Protein AF-A0A7M3ZQF1-F1 (afdb_monomer_lite)

Structure (mmCIF, N/CA/C/O backbone):
data_AF-A0A7M3ZQF1-F1
#
_entry.id   AF-A0A7M3ZQF1-F1
#
loop_
_atom_site.group_PDB
_atom_site.id
_atom_site.type_symbol
_atom_site.label_atom_id
_atom_site.label_alt_id
_atom_site.label_comp_id
_atom_site.label_asym_id
_atom_site.label_entity_id
_atom_site.label_seq_id
_atom_site.pdbx_PDB_ins_code
_atom_site.Cartn_x
_atom_site.Cartn_y
_atom_site.Cartn_z
_atom_site.occupancy
_atom_site.B_iso_or_equiv
_atom_site.auth_seq_id
_atom_site.auth_comp_id
_atom_site.auth_asym_id
_atom_site.auth_atom_id
_atom_site.pdbx_PDB_model_num
ATOM 1 N N . MET A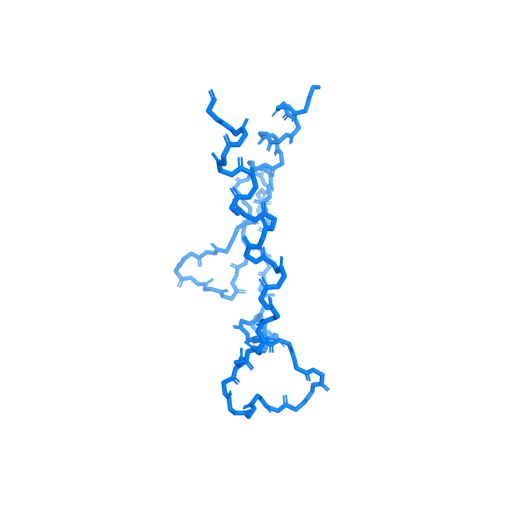 1 1 ? -21.949 14.777 -10.061 1.00 67.38 1 MET A N 1
ATOM 2 C CA . MET A 1 1 ? -22.333 13.915 -8.921 1.00 67.38 1 MET A CA 1
ATOM 3 C C . MET A 1 1 ? -21.222 12.900 -8.672 1.00 67.38 1 MET A C 1
ATOM 5 O O . MET A 1 1 ? -20.557 12.527 -9.632 1.00 67.38 1 MET A O 1
ATOM 9 N N . PRO A 1 2 ? -20.966 12.463 -7.431 1.00 81.50 2 PRO A N 1
ATOM 10 C CA . PRO A 1 2 ? -19.854 11.551 -7.131 1.00 81.50 2 PRO A CA 1
ATOM 11 C C . PRO A 1 2 ? -19.953 10.210 -7.886 1.00 81.50 2 PRO A C 1
ATOM 13 O O . PRO A 1 2 ? -18.947 9.721 -8.396 1.00 81.50 2 PRO A O 1
ATOM 16 N N . LEU A 1 3 ? -21.170 9.676 -8.069 1.00 86.00 3 LEU A N 1
ATOM 17 C CA . LEU A 1 3 ? -21.417 8.420 -8.795 1.00 86.00 3 LEU A CA 1
ATOM 18 C C . LEU A 1 3 ? -21.063 8.506 -10.287 1.00 86.00 3 LEU A C 1
ATOM 20 O O . LEU A 1 3 ? -20.426 7.607 -10.832 1.00 86.00 3 LEU A O 1
ATOM 24 N N . THR A 1 4 ? -21.436 9.605 -10.950 1.00 84.50 4 THR A N 1
ATOM 25 C CA . THR A 1 4 ? -21.155 9.787 -12.381 1.00 84.50 4 THR A CA 1
ATOM 26 C C . THR A 1 4 ? -19.651 9.844 -12.637 1.00 84.50 4 THR A C 1
ATOM 28 O O . THR A 1 4 ? -19.167 9.242 -13.587 1.00 84.50 4 THR A O 1
ATOM 31 N N . ASN A 1 5 ? -18.888 10.491 -11.751 1.00 84.75 5 ASN A N 1
ATOM 32 C CA . ASN A 1 5 ? -17.431 10.565 -11.868 1.00 84.75 5 ASN A CA 1
ATOM 33 C C . ASN A 1 5 ? -16.745 9.209 -11.595 1.00 84.75 5 ASN A C 1
ATOM 35 O O . ASN A 1 5 ? -15.770 8.853 -12.257 1.00 84.75 5 ASN A O 1
ATOM 39 N N . PHE A 1 6 ? -17.266 8.418 -10.652 1.00 86.88 6 PHE A N 1
ATOM 40 C CA . PHE A 1 6 ? -16.768 7.066 -10.378 1.00 86.88 6 PHE A CA 1
ATOM 41 C C . PHE A 1 6 ? -16.949 6.133 -11.583 1.00 86.88 6 PHE A C 1
ATOM 43 O O . PHE A 1 6 ? -16.003 5.465 -11.998 1.00 86.88 6 PHE A O 1
ATOM 50 N N . LEU A 1 7 ? -18.137 6.143 -12.193 1.00 86.38 7 LEU A N 1
ATOM 51 C CA . LEU A 1 7 ? -18.422 5.342 -13.384 1.00 86.38 7 LEU A CA 1
ATOM 52 C C . LEU A 1 7 ? -17.546 5.766 -14.568 1.00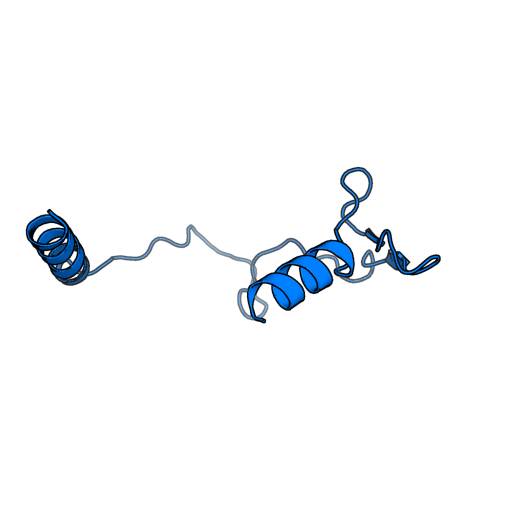 86.38 7 LEU A C 1
ATOM 54 O O . LEU A 1 7 ? -16.897 4.919 -15.176 1.00 86.38 7 LEU A O 1
ATOM 58 N N . ILE A 1 8 ? -17.442 7.071 -14.844 1.00 84.19 8 ILE A N 1
ATOM 59 C CA . ILE A 1 8 ? -16.595 7.591 -15.931 1.00 84.19 8 ILE A CA 1
ATOM 60 C C . ILE A 1 8 ? -15.135 7.181 -15.726 1.00 84.19 8 ILE A C 1
ATOM 62 O O . ILE A 1 8 ? -14.488 6.690 -16.649 1.00 84.19 8 ILE A O 1
ATOM 66 N N . THR A 1 9 ? -14.607 7.325 -14.509 1.00 83.62 9 THR A N 1
ATOM 67 C CA . THR A 1 9 ? -13.217 6.943 -14.241 1.00 83.62 9 THR A CA 1
ATOM 68 C C . THR A 1 9 ? -12.993 5.439 -14.337 1.00 83.62 9 THR A C 1
ATOM 70 O O . THR A 1 9 ? -11.947 5.034 -14.829 1.00 83.62 9 THR A O 1
ATOM 73 N N . TRP A 1 10 ? -13.937 4.594 -13.924 1.00 79.94 10 TRP A N 1
ATOM 74 C CA . TRP A 1 10 ? -13.792 3.145 -14.065 1.00 79.94 10 TRP A CA 1
ATOM 75 C C . TRP A 1 10 ? -13.706 2.700 -15.532 1.00 79.94 10 TRP A C 1
ATOM 77 O O . TRP A 1 10 ? -12.849 1.876 -15.848 1.00 79.94 10 TRP A O 1
ATOM 87 N N . VAL A 1 11 ? -14.523 3.277 -16.421 1.00 83.50 11 VAL A N 1
ATOM 88 C CA . VAL A 1 11 ? -14.526 2.916 -17.851 1.00 83.50 11 VAL A CA 1
ATOM 89 C C . VAL A 1 11 ? -13.306 3.492 -18.588 1.00 83.50 11 VAL A C 1
ATOM 91 O O . VAL A 1 11 ? -12.731 2.829 -19.447 1.00 83.50 11 VAL A O 1
ATOM 94 N N . VAL A 1 12 ? -12.876 4.714 -18.252 1.00 85.00 12 VAL A N 1
ATOM 95 C CA . VAL A 1 12 ? -11.749 5.384 -18.933 1.00 85.00 12 VAL A CA 1
ATOM 96 C C . VAL A 1 12 ? -10.384 4.879 -18.445 1.00 85.00 12 VAL A C 1
ATOM 98 O O . VAL A 1 12 ? -9.398 4.955 -19.179 1.00 85.00 12 VAL A O 1
ATOM 101 N N . ARG A 1 13 ? -10.288 4.357 -17.214 1.00 88.44 13 ARG A N 1
ATOM 102 C CA . ARG A 1 13 ? -9.006 3.927 -16.641 1.00 88.44 13 ARG A CA 1
ATOM 103 C C . ARG A 1 13 ? -8.398 2.763 -17.428 1.00 88.44 13 ARG A C 1
ATOM 105 O O . ARG A 1 13 ? -9.069 1.753 -17.643 1.00 88.44 13 ARG A O 1
ATOM 112 N N . PRO A 1 14 ? -7.104 2.845 -17.773 1.00 90.19 14 PRO A N 1
ATOM 113 C CA . PRO A 1 14 ? -6.411 1.726 -18.380 1.00 90.19 14 PRO A CA 1
ATOM 114 C C . PRO A 1 14 ? -6.296 0.570 -17.372 1.00 90.19 14 PRO A C 1
ATOM 116 O O . PRO A 1 14 ? -6.123 0.778 -16.167 1.00 90.19 14 PRO A O 1
ATOM 119 N N . LYS A 1 15 ? -6.433 -0.658 -17.869 1.00 89.06 15 LYS A N 1
ATOM 120 C CA . LYS A 1 15 ? -6.373 -1.904 -17.099 1.00 89.06 15 LYS A CA 1
ATOM 121 C C . LYS A 1 15 ? -5.261 -2.793 -17.648 1.00 89.06 15 LYS A C 1
ATOM 123 O O . LYS A 1 15 ? -4.912 -2.712 -18.824 1.00 89.06 15 LYS A O 1
ATOM 128 N N . VAL A 1 16 ? -4.694 -3.623 -16.779 1.00 89.75 16 VAL A N 1
ATOM 129 C CA . VAL A 1 16 ? -3.676 -4.604 -17.169 1.00 89.75 16 VAL A CA 1
ATOM 130 C C . VAL A 1 16 ? -4.339 -5.708 -17.991 1.00 89.75 16 VAL A C 1
ATOM 132 O O . VAL A 1 16 ? -5.419 -6.177 -17.630 1.00 89.75 16 VAL A O 1
ATOM 135 N N . ASP A 1 17 ? -3.708 -6.091 -19.099 1.00 89.50 17 ASP A N 1
ATOM 136 C CA . ASP A 1 17 ? -4.165 -7.189 -19.953 1.00 89.50 17 ASP A CA 1
ATOM 137 C C . ASP A 1 17 ? -3.907 -8.539 -19.245 1.00 89.50 17 ASP A C 1
ATOM 139 O O . ASP A 1 17 ? -2.752 -8.841 -18.929 1.00 89.50 17 ASP A O 1
ATOM 143 N N . PRO A 1 18 ? -4.935 -9.375 -18.984 1.00 88.31 18 PRO A N 1
ATOM 144 C CA . PRO A 1 18 ? -4.749 -10.668 -18.322 1.00 88.31 18 PRO A CA 1
ATOM 145 C C . PRO A 1 18 ? -3.821 -11.622 -19.082 1.00 88.31 18 PRO A C 1
ATOM 147 O O . PRO A 1 18 ? -3.128 -12.422 -18.461 1.00 88.31 18 PRO A O 1
ATOM 150 N N . ALA A 1 19 ? -3.791 -11.540 -20.417 1.00 89.38 19 ALA A N 1
ATOM 151 C CA . ALA A 1 19 ? -2.926 -12.387 -21.237 1.00 89.38 19 ALA A CA 1
ATOM 152 C C . ALA A 1 19 ? -1.464 -11.912 -21.227 1.00 89.38 19 ALA A C 1
ATOM 154 O O . ALA A 1 19 ? -0.546 -12.697 -21.461 1.00 89.38 19 ALA A O 1
ATOM 155 N N . ARG A 1 20 ? -1.239 -10.614 -20.985 1.00 88.94 20 ARG A N 1
ATOM 156 C CA . ARG A 1 20 ? 0.073 -9.959 -21.054 1.00 88.94 20 ARG A CA 1
ATOM 157 C C . ARG A 1 20 ? 0.212 -8.965 -19.895 1.00 88.94 20 ARG A C 1
ATOM 159 O O . ARG A 1 20 ? -0.027 -7.773 -20.081 1.00 88.94 20 ARG A O 1
ATOM 166 N N . PRO A 1 21 ? 0.668 -9.411 -18.710 1.00 86.88 21 PRO A N 1
ATOM 167 C CA . PRO A 1 21 ? 0.666 -8.586 -17.496 1.00 86.88 21 PRO A CA 1
ATOM 168 C C . PRO A 1 21 ? 1.622 -7.380 -17.542 1.00 86.88 21 PRO A C 1
ATOM 170 O O . PRO A 1 21 ? 1.543 -6.491 -16.697 1.00 86.88 21 PRO A O 1
ATOM 173 N N . HIS A 1 22 ? 2.523 -7.329 -18.525 1.00 87.31 22 HIS A N 1
ATOM 174 C CA . HIS A 1 22 ? 3.420 -6.198 -18.764 1.00 87.31 22 HIS A CA 1
ATOM 175 C C . HIS A 1 22 ? 2.768 -5.063 -19.571 1.00 87.31 22 HIS A C 1
ATOM 177 O O . HIS A 1 22 ? 3.346 -3.983 -19.643 1.00 87.31 22 HIS A O 1
ATOM 183 N N . ILE A 1 23 ? 1.581 -5.263 -20.156 1.00 91.44 23 ILE A N 1
ATOM 184 C CA . ILE A 1 23 ? 0.894 -4.248 -20.962 1.00 91.44 23 ILE A CA 1
ATOM 185 C C . ILE A 1 23 ? -0.325 -3.719 -20.213 1.00 91.44 23 ILE A C 1
ATOM 187 O O . ILE A 1 23 ? -1.155 -4.475 -19.704 1.00 91.44 23 ILE A O 1
ATOM 191 N N . THR A 1 24 ? -0.461 -2.395 -20.203 1.00 91.62 24 THR A N 1
ATOM 192 C CA . THR A 1 24 ? -1.695 -1.730 -19.777 1.00 91.62 24 THR A CA 1
ATOM 193 C C . THR A 1 24 ? -2.403 -1.160 -21.001 1.00 91.62 24 THR A C 1
ATOM 195 O O . THR A 1 24 ? -1.793 -0.422 -21.777 1.00 91.62 24 THR A O 1
ATOM 198 N N . ARG A 1 25 ? -3.691 -1.477 -21.161 1.00 91.06 25 ARG A N 1
ATOM 199 C CA . ARG A 1 25 ? -4.525 -1.028 -22.282 1.00 91.06 25 ARG A CA 1
ATOM 200 C C . ARG A 1 25 ? -5.774 -0.322 -21.779 1.00 91.06 25 ARG A C 1
ATOM 202 O O . ARG A 1 25 ? -6.312 -0.666 -20.727 1.00 91.06 25 ARG A O 1
ATOM 209 N N . SER A 1 26 ? -6.258 0.658 -22.530 1.00 89.94 26 SER A N 1
ATOM 210 C CA . SER A 1 26 ? -7.593 1.218 -22.309 1.00 89.94 26 SER A CA 1
ATOM 211 C C . SER A 1 26 ? -8.550 0.758 -23.405 1.00 89.94 26 SER A C 1
ATOM 213 O O . SER A 1 26 ? -8.151 0.646 -24.560 1.00 89.94 26 SER A O 1
ATOM 215 N N . TYR A 1 27 ? -9.805 0.495 -23.046 1.00 82.50 27 TYR A N 1
ATOM 216 C CA . TYR A 1 27 ? -10.824 0.099 -24.022 1.00 82.50 27 TYR A CA 1
ATOM 217 C C . TYR A 1 27 ? -11.416 1.293 -24.780 1.00 82.50 27 TYR A C 1
ATOM 219 O O . TYR A 1 27 ? -11.899 1.120 -25.891 1.00 82.50 27 TYR A O 1
ATOM 227 N N . LEU A 1 28 ? -11.388 2.490 -24.180 1.00 86.06 28 LEU A N 1
ATOM 228 C CA . LEU A 1 28 ? -11.998 3.696 -24.747 1.00 86.06 28 LEU A CA 1
ATOM 229 C C . LEU A 1 28 ? -11.018 4.613 -25.484 1.00 86.06 28 LEU A C 1
ATOM 231 O O . LEU A 1 28 ? -11.443 5.326 -26.388 1.00 86.06 28 LEU A O 1
ATOM 235 N N . LEU A 1 29 ? -9.735 4.641 -25.100 1.00 86.19 29 LEU A N 1
ATOM 236 C CA . LEU A 1 29 ? -8.712 5.359 -25.861 1.00 86.19 29 LEU A CA 1
ATOM 237 C C . LEU A 1 29 ? -8.042 4.358 -26.794 1.00 86.19 29 LEU A C 1
ATOM 239 O O . LEU A 1 29 ? -7.141 3.610 -26.404 1.00 86.19 29 LEU A O 1
ATOM 243 N N . GLU A 1 30 ? -8.538 4.327 -28.022 1.00 84.81 30 GLU A N 1
ATOM 244 C CA . GLU A 1 30 ? -7.986 3.514 -29.095 1.00 84.81 30 GLU A CA 1
ATOM 245 C C . GLU A 1 30 ? -6.488 3.815 -29.285 1.00 84.81 30 GLU A C 1
ATOM 247 O O . GLU A 1 30 ? -6.056 4.968 -29.253 1.00 84.81 30 GLU A O 1
ATOM 252 N N . GLY A 1 31 ? -5.669 2.765 -29.397 1.00 84.12 31 GLY A N 1
ATOM 253 C CA . GLY A 1 31 ? -4.209 2.878 -29.502 1.00 84.12 31 GLY A CA 1
ATOM 254 C C . GLY A 1 31 ? -3.468 3.196 -28.194 1.00 84.12 31 GLY A C 1
ATOM 255 O O . GLY A 1 31 ? -2.236 3.210 -28.189 1.00 84.12 31 GLY A O 1
ATOM 256 N N . TYR A 1 32 ? -4.163 3.412 -27.068 1.00 88.25 32 TYR A N 1
ATOM 257 C CA . TYR A 1 32 ? -3.508 3.535 -25.763 1.00 88.25 32 TYR A CA 1
ATOM 258 C C . TYR A 1 32 ? -3.109 2.154 -25.235 1.00 88.25 32 TYR A C 1
ATOM 260 O O . TYR A 1 32 ? -3.835 1.509 -24.472 1.00 88.25 32 TYR A O 1
ATOM 268 N N . GLU A 1 33 ? -1.921 1.722 -25.638 1.00 91.44 33 GLU A N 1
ATOM 269 C CA . GLU A 1 33 ? -1.209 0.589 -25.063 1.00 91.44 33 GLU A CA 1
ATOM 270 C C . GLU A 1 33 ? 0.138 1.077 -24.534 1.00 91.44 33 GLU A C 1
ATOM 272 O O . GLU A 1 33 ? 0.867 1.818 -25.197 1.00 91.44 33 GLU A O 1
ATOM 277 N N . ARG A 1 34 ? 0.461 0.703 -23.298 1.00 89.94 34 ARG A N 1
ATOM 278 C CA . ARG A 1 34 ? 1.757 1.003 -22.692 1.00 89.94 34 ARG A CA 1
ATOM 279 C C . ARG A 1 34 ? 2.415 -0.290 -22.270 1.00 89.94 34 ARG A C 1
ATOM 281 O O . ARG A 1 34 ? 1.898 -0.990 -21.402 1.00 89.94 34 ARG A O 1
ATOM 288 N N . ASP A 1 35 ? 3.558 -0.563 -22.886 1.00 91.44 35 ASP A N 1
ATOM 289 C CA . ASP A 1 35 ? 4.445 -1.632 -22.465 1.00 91.44 35 ASP A CA 1
ATOM 290 C C . ASP A 1 35 ? 5.262 -1.185 -21.246 1.00 91.44 35 ASP A C 1
ATOM 292 O O . ASP A 1 35 ? 5.704 -0.037 -21.115 1.00 91.44 35 ASP A O 1
ATOM 296 N N . HIS A 1 36 ? 5.418 -2.109 -20.316 1.00 89.19 36 HIS A N 1
ATOM 297 C 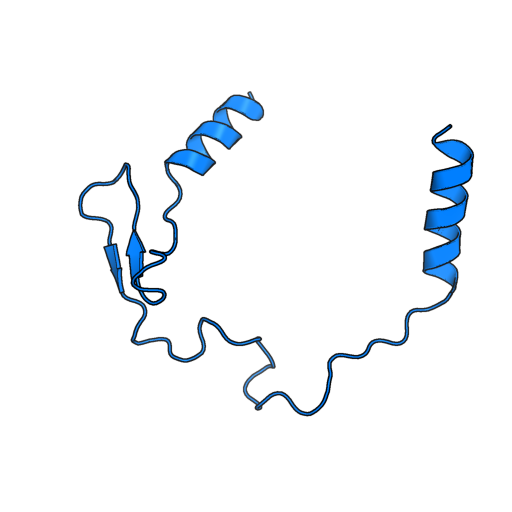CA . HIS A 1 36 ? 6.118 -1.942 -19.066 1.00 89.19 36 HIS A CA 1
ATOM 298 C C . HIS A 1 36 ? 7.190 -3.004 -18.832 1.00 89.19 36 HIS A C 1
ATOM 300 O O . HIS A 1 36 ? 7.698 -3.109 -17.717 1.00 89.19 36 HIS A O 1
ATOM 306 N N . SER A 1 37 ? 7.562 -3.743 -19.876 1.00 89.44 37 SER A N 1
ATOM 307 C CA . SER A 1 37 ? 8.662 -4.712 -19.896 1.00 89.44 37 SER A CA 1
ATOM 308 C C . SER A 1 37 ? 9.984 -4.143 -19.360 1.00 89.44 37 SER A C 1
ATOM 310 O O . SER A 1 37 ? 10.722 -4.843 -18.672 1.00 89.44 37 SER A O 1
ATOM 312 N N . LEU A 1 38 ? 10.241 -2.847 -19.575 1.00 91.06 38 LEU A N 1
ATOM 313 C CA . LEU A 1 38 ? 11.416 -2.131 -19.057 1.00 91.06 38 LEU A CA 1
ATOM 314 C C . LEU A 1 38 ? 11.434 -1.964 -17.525 1.00 91.06 38 LEU A C 1
ATOM 316 O O . LEU A 1 38 ? 12.449 -1.552 -16.967 1.00 91.06 38 LEU A O 1
ATOM 320 N N . TYR A 1 39 ? 10.333 -2.270 -16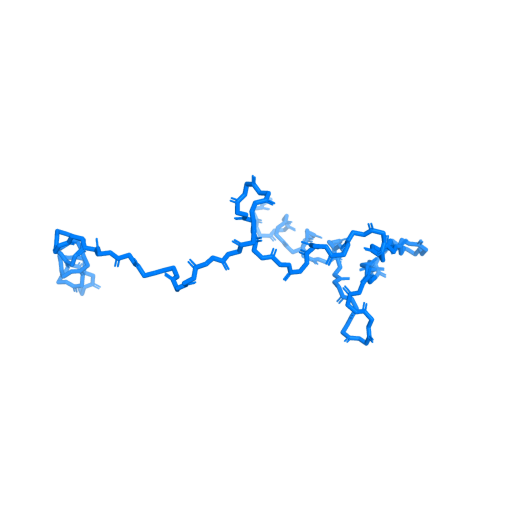.834 1.00 89.19 39 TYR A N 1
ATOM 321 C CA . TYR A 1 39 ? 10.191 -2.131 -15.384 1.00 89.19 39 TYR A CA 1
ATOM 322 C C . TYR A 1 39 ? 10.031 -3.510 -14.727 1.00 89.19 39 TYR A C 1
ATOM 324 O O . TYR A 1 39 ? 8.928 -3.870 -14.305 1.00 89.19 39 TYR A O 1
ATOM 332 N N . PRO A 1 40 ? 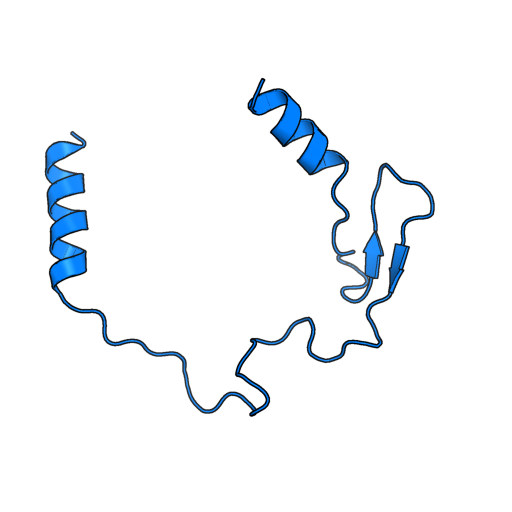11.120 -4.288 -14.588 1.00 85.44 40 PRO A N 1
ATOM 333 C CA . PRO A 1 40 ? 11.054 -5.677 -14.126 1.00 85.44 40 PRO A CA 1
ATOM 334 C C . PRO A 1 40 ? 10.500 -5.816 -12.699 1.00 85.44 40 PRO A C 1
ATOM 336 O O . PRO A 1 40 ? 9.851 -6.805 -12.380 1.00 85.44 40 PRO A O 1
ATOM 339 N N . ARG A 1 41 ? 10.698 -4.802 -11.844 1.00 85.75 41 ARG A N 1
ATOM 340 C CA . ARG A 1 41 ? 10.215 -4.761 -10.450 1.00 85.75 41 ARG A CA 1
ATOM 341 C C . ARG A 1 41 ? 8.841 -4.100 -10.279 1.00 85.75 41 ARG A C 1
ATOM 343 O O . ARG A 1 41 ? 8.461 -3.722 -9.179 1.00 85.75 41 ARG A O 1
ATOM 350 N N . ARG A 1 42 ? 8.066 -3.935 -11.355 1.00 86.00 42 ARG A N 1
ATOM 351 C CA . ARG A 1 42 ? 6.721 -3.337 -11.273 1.00 86.00 42 ARG A CA 1
ATOM 352 C C . ARG A 1 42 ? 5.753 -4.161 -10.422 1.00 86.00 42 ARG A C 1
ATOM 354 O O . ARG A 1 42 ? 4.902 -3.588 -9.753 1.00 86.00 42 ARG A O 1
ATOM 361 N N . LEU A 1 43 ? 5.840 -5.485 -10.529 1.00 87.12 43 LEU A N 1
ATOM 362 C CA . LEU A 1 43 ? 4.918 -6.422 -9.878 1.00 87.12 43 LEU A CA 1
ATOM 363 C C . LEU A 1 43 ? 5.447 -6.925 -8.525 1.00 87.12 43 LEU A C 1
ATOM 365 O O . LEU A 1 43 ? 4.857 -7.825 -7.939 1.00 87.12 43 LEU A O 1
ATOM 369 N N . THR A 1 44 ? 6.556 -6.365 -8.039 1.00 88.38 44 THR A N 1
ATOM 370 C CA . THR A 1 44 ? 7.172 -6.732 -6.758 1.00 88.38 44 THR A CA 1
ATOM 371 C C . THR A 1 44 ? 6.878 -5.680 -5.694 1.00 88.38 44 THR A C 1
ATOM 373 O O . THR A 1 44 ? 6.632 -4.517 -6.019 1.00 88.38 44 THR A O 1
ATOM 376 N N . THR A 1 45 ? 6.933 -6.069 -4.421 1.00 88.94 45 THR A N 1
ATOM 377 C CA . THR A 1 45 ? 6.793 -5.135 -3.298 1.00 88.94 45 THR A CA 1
ATOM 378 C C . THR A 1 45 ? 7.926 -4.106 -3.288 1.00 88.94 45 THR A C 1
ATOM 380 O O . THR A 1 45 ? 9.047 -4.370 -3.731 1.00 88.94 45 THR A O 1
ATOM 383 N N . PHE A 1 46 ? 7.614 -2.895 -2.827 1.00 89.19 46 PHE A N 1
ATOM 384 C CA . PHE A 1 46 ? 8.594 -1.825 -2.677 1.00 89.19 46 PHE A CA 1
ATOM 385 C C . PHE A 1 46 ? 9.256 -1.913 -1.298 1.00 89.19 46 PHE A C 1
ATOM 387 O O . PHE A 1 46 ? 8.555 -1.862 -0.296 1.00 89.19 46 PHE A O 1
ATOM 394 N N . GLU A 1 47 ? 10.590 -1.976 -1.261 1.00 86.12 47 GLU A N 1
ATOM 395 C CA . GLU A 1 47 ? 11.366 -2.206 -0.025 1.00 86.12 47 GLU A CA 1
ATOM 396 C C . GLU A 1 47 ? 12.484 -1.172 0.233 1.00 86.12 47 GLU A C 1
ATOM 398 O O . GLU A 1 47 ? 13.240 -1.318 1.180 1.00 86.12 47 GLU A O 1
ATOM 403 N N . CYS A 1 48 ? 12.637 -0.124 -0.588 1.00 87.00 48 CYS A N 1
ATOM 404 C CA . CYS A 1 48 ? 13.780 0.825 -0.562 1.00 87.00 48 CYS A CA 1
ATOM 405 C C . CYS A 1 48 ? 15.099 0.327 -1.198 1.00 87.00 48 CYS A C 1
ATOM 407 O O . CYS A 1 48 ? 16.160 0.897 -0.955 1.00 87.00 48 CYS A O 1
ATOM 409 N N . GLY A 1 49 ? 15.038 -0.670 -2.086 1.00 86.88 49 GLY A N 1
ATOM 410 C CA . GLY A 1 49 ? 16.155 -1.054 -2.966 1.00 86.88 49 GLY A CA 1
ATOM 411 C C . GLY A 1 49 ? 16.880 -2.341 -2.568 1.00 86.88 49 GLY A C 1
ATOM 412 O O . GLY A 1 49 ? 17.533 -2.945 -3.419 1.00 86.88 49 GLY A O 1
ATOM 413 N N . SER A 1 50 ? 16.704 -2.810 -1.333 1.00 88.75 50 SER A N 1
ATOM 414 C CA . SER A 1 50 ? 17.076 -4.166 -0.923 1.00 88.75 50 SER A CA 1
ATOM 415 C C . SER A 1 50 ? 16.063 -5.199 -1.418 1.00 88.75 50 SER A C 1
ATOM 417 O O . SER A 1 50 ? 14.924 -4.871 -1.759 1.00 88.75 50 SER A O 1
ATOM 419 N N . GLU A 1 51 ? 16.482 -6.459 -1.486 1.00 89.25 51 GLU A N 1
ATOM 420 C CA . GLU A 1 51 ? 15.545 -7.572 -1.642 1.00 89.25 51 GLU A CA 1
ATOM 421 C C . GLU A 1 51 ? 14.810 -7.813 -0.315 1.00 89.25 51 GLU A C 1
ATOM 423 O O . GLU A 1 51 ? 15.417 -7.632 0.745 1.00 89.25 51 GLU A O 1
ATOM 428 N N . PRO A 1 52 ? 13.513 -8.168 -0.348 1.00 87.75 52 PRO A N 1
ATOM 429 C CA . PRO A 1 52 ? 12.759 -8.453 0.865 1.00 87.75 52 PRO A CA 1
ATOM 430 C C . PRO A 1 52 ? 13.355 -9.676 1.563 1.00 87.75 52 PRO A C 1
ATOM 432 O O . PRO A 1 52 ? 13.558 -10.722 0.944 1.00 87.75 52 PRO A O 1
ATOM 435 N N . VAL A 1 53 ? 13.628 -9.547 2.860 1.00 90.06 53 VAL A N 1
ATOM 436 C CA . VAL A 1 53 ? 14.141 -10.640 3.690 1.00 90.06 53 VAL A CA 1
ATOM 437 C C . VAL A 1 53 ? 13.142 -10.923 4.802 1.00 90.06 53 VAL A C 1
ATOM 439 O O . VAL A 1 53 ? 12.853 -10.053 5.620 1.00 90.06 53 VAL A O 1
ATOM 442 N N . GLY A 1 54 ? 12.656 -12.162 4.850 1.00 89.06 54 GLY A N 1
ATOM 443 C CA . GLY A 1 54 ? 11.656 -12.596 5.823 1.00 89.06 54 GLY A CA 1
ATOM 444 C C . GLY A 1 54 ? 10.224 -12.229 5.433 1.00 89.06 54 GLY A C 1
ATOM 445 O O . GLY A 1 54 ? 9.954 -11.727 4.343 1.00 89.06 54 GLY A O 1
ATOM 446 N N . GLU A 1 55 ? 9.291 -12.530 6.333 1.00 87.69 55 GLU A N 1
ATOM 447 C CA . GLU A 1 55 ? 7.878 -12.189 6.175 1.00 87.69 55 GLU A CA 1
ATOM 448 C C . GLU A 1 55 ? 7.577 -10.832 6.819 1.00 87.69 55 GLU A C 1
ATOM 450 O O . GLU A 1 55 ? 8.120 -10.496 7.874 1.00 87.69 55 GLU A O 1
ATOM 455 N N . ALA A 1 56 ? 6.661 -10.067 6.220 1.00 87.00 56 ALA A N 1
ATOM 456 C CA . ALA A 1 56 ? 6.192 -8.785 6.748 1.00 87.00 56 ALA A CA 1
ATOM 457 C C . ALA A 1 56 ? 5.222 -8.977 7.935 1.00 87.00 56 ALA A C 1
ATOM 459 O O . ALA A 1 56 ? 4.058 -8.577 7.884 1.00 87.00 56 ALA A O 1
ATOM 460 N N . MET A 1 57 ? 5.689 -9.628 9.005 1.00 88.81 57 MET A N 1
ATOM 461 C CA . MET A 1 57 ? 4.895 -9.885 10.204 1.00 88.81 57 MET A CA 1
ATOM 462 C C . MET A 1 57 ? 4.960 -8.693 11.162 1.00 88.81 57 MET A C 1
ATOM 464 O O . MET A 1 57 ? 6.019 -8.334 11.674 1.00 88.81 57 MET A O 1
ATOM 468 N N . ILE A 1 58 ? 3.802 -8.087 11.423 1.00 89.06 58 ILE A N 1
ATOM 469 C CA . ILE A 1 58 ? 3.661 -6.928 12.308 1.00 89.06 58 ILE A CA 1
ATOM 470 C C . ILE A 1 58 ? 3.039 -7.377 13.631 1.00 89.06 58 ILE A C 1
ATOM 472 O O . ILE A 1 58 ? 2.017 -8.063 13.652 1.00 89.06 58 ILE A O 1
ATOM 476 N N . GLN A 1 59 ? 3.630 -6.952 14.748 1.00 92.00 59 GLN A N 1
ATOM 477 C CA . GLN A 1 59 ? 3.025 -7.112 16.069 1.00 92.00 59 GLN A CA 1
ATOM 478 C C . GLN A 1 59 ? 2.010 -5.990 16.302 1.00 92.00 59 GLN A C 1
ATOM 480 O O . GLN A 1 59 ? 2.372 -4.856 16.617 1.00 92.00 59 GLN A O 1
ATOM 485 N N . PHE A 1 60 ? 0.728 -6.299 16.127 1.00 91.31 60 PHE A N 1
ATOM 486 C CA . PHE A 1 60 ? -0.341 -5.336 16.372 1.00 91.31 60 PHE A CA 1
ATOM 487 C C . PHE A 1 60 ? -0.609 -5.171 17.867 1.00 91.31 60 PHE A C 1
ATOM 489 O O . PHE A 1 60 ? -0.763 -6.148 18.601 1.00 91.31 60 PHE A O 1
ATOM 496 N N . HIS A 1 61 ? -0.721 -3.920 18.316 1.00 93.38 61 HIS A N 1
ATOM 497 C CA . HIS A 1 61 ? -1.088 -3.643 19.698 1.00 93.38 61 HIS A CA 1
ATOM 498 C C . HIS A 1 61 ? -2.557 -3.996 19.953 1.00 93.38 61 HIS A C 1
ATOM 500 O O . HIS A 1 61 ? -3.439 -3.710 19.145 1.00 93.38 61 HIS A O 1
ATOM 506 N N . PHE A 1 62 ? -2.856 -4.534 21.135 1.00 90.56 62 PHE A N 1
ATOM 507 C CA . PHE A 1 62 ? -4.214 -4.946 21.485 1.00 90.56 62 PHE A CA 1
ATOM 508 C C . PHE A 1 62 ? -5.267 -3.809 21.452 1.00 90.56 62 PHE A C 1
ATOM 510 O O . PHE A 1 62 ? -6.458 -4.073 21.317 1.00 90.56 62 PHE A O 1
ATOM 517 N N . GLN A 1 63 ? -4.860 -2.533 21.520 1.00 94.12 63 GLN A N 1
ATOM 518 C CA . GLN A 1 63 ? -5.789 -1.393 21.553 1.00 94.12 63 GLN A CA 1
ATOM 519 C C . GLN A 1 63 ? -6.621 -1.287 20.268 1.00 94.12 63 GLN A C 1
ATOM 521 O O . GLN A 1 63 ? -7.757 -0.825 20.316 1.00 94.12 63 GLN A O 1
ATOM 526 N N . TYR A 1 64 ? -6.096 -1.763 19.134 1.00 92.62 64 TYR A N 1
ATOM 527 C CA . TYR A 1 64 ? -6.830 -1.768 17.868 1.00 92.62 64 TYR A CA 1
ATOM 528 C C . TYR A 1 64 ? -8.073 -2.669 17.912 1.00 92.62 64 TYR A C 1
ATOM 530 O O . TYR A 1 64 ? -9.091 -2.328 17.312 1.00 92.62 64 TYR A O 1
ATOM 538 N N . TYR A 1 65 ? -8.043 -3.760 18.689 1.00 94.06 65 TYR A N 1
ATOM 539 C CA . TYR A 1 65 ? -9.223 -4.607 18.892 1.00 94.06 65 TYR A CA 1
ATOM 540 C C . TYR A 1 65 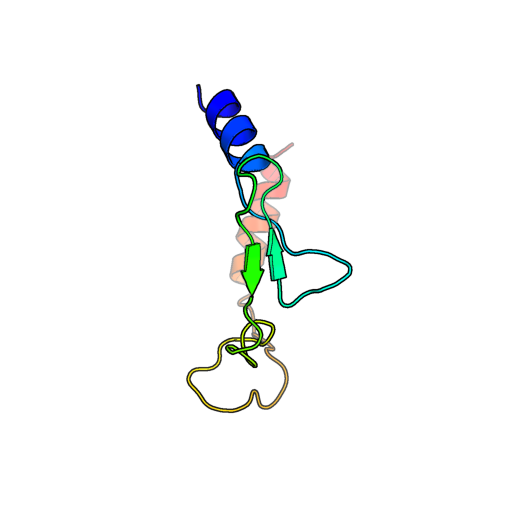? -10.312 -3.893 19.691 1.00 94.06 65 TYR A C 1
ATOM 542 O O . TYR A 1 65 ? -11.492 -4.119 19.441 1.00 94.06 65 TYR A O 1
ATOM 550 N N . TRP A 1 66 ? -9.940 -2.999 20.614 1.00 95.75 66 TRP A N 1
ATOM 551 C CA . TRP A 1 66 ? -10.910 -2.260 21.423 1.00 95.75 66 TRP A CA 1
ATOM 552 C C . TRP A 1 66 ? -11.819 -1.387 20.558 1.00 95.75 66 TRP A C 1
ATOM 554 O O . TRP A 1 66 ? -13.035 -1.403 20.731 1.00 95.75 66 TRP A O 1
ATOM 564 N N . TYR A 1 67 ? -11.246 -0.701 19.565 1.00 93.50 67 TYR A N 1
ATOM 565 C CA . TYR A 1 67 ? -12.022 0.083 18.604 1.00 93.50 67 TYR A CA 1
ATOM 566 C C . TYR A 1 67 ? -12.993 -0.786 17.793 1.00 93.50 67 TYR A C 1
ATOM 568 O O . TYR A 1 67 ? -14.145 -0.396 17.621 1.00 93.50 67 TYR A O 1
ATOM 576 N N . ALA A 1 68 ? -12.563 -1.970 17.343 1.00 94.81 68 ALA A N 1
ATOM 577 C CA . ALA A 1 68 ? -13.420 -2.892 16.595 1.00 94.81 68 ALA A CA 1
ATOM 578 C C . ALA A 1 68 ? -14.572 -3.458 17.449 1.00 94.81 68 ALA A C 1
ATOM 580 O O . ALA A 1 68 ? -15.702 -3.539 16.976 1.00 94.81 68 ALA A O 1
ATOM 581 N N . ILE A 1 69 ? -14.303 -3.809 18.713 1.00 95.06 69 ILE A N 1
ATOM 582 C CA . ILE A 1 69 ? -15.313 -4.321 19.653 1.00 95.06 69 ILE A CA 1
ATOM 583 C C . ILE A 1 69 ? -16.333 -3.233 19.997 1.00 95.06 69 ILE A C 1
ATOM 585 O O . ILE A 1 69 ? -17.531 -3.493 19.955 1.00 95.06 69 ILE A O 1
ATOM 589 N N . ILE A 1 70 ? -15.873 -2.016 20.304 1.00 95.69 70 ILE A N 1
ATOM 590 C CA . ILE A 1 70 ? -16.756 -0.869 20.549 1.00 95.69 70 ILE A CA 1
ATOM 591 C C . ILE A 1 70 ? -17.653 -0.635 19.334 1.00 95.69 70 ILE A C 1
ATOM 593 O O . ILE A 1 70 ? -18.865 -0.547 19.495 1.00 95.69 70 ILE A O 1
ATOM 597 N N . PHE A 1 71 ? -17.075 -0.570 18.129 1.00 95.62 71 PHE A N 1
ATOM 598 C CA . PHE A 1 71 ? -17.840 -0.389 16.897 1.00 95.62 71 PHE A CA 1
ATOM 599 C C . PHE A 1 71 ? -18.937 -1.453 16.755 1.00 95.62 71 PHE A C 1
ATOM 601 O O . PHE A 1 71 ? -20.098 -1.096 16.625 1.00 95.62 71 PHE A O 1
ATOM 608 N N . LEU A 1 72 ? -18.597 -2.739 16.892 1.00 95.25 72 LEU A N 1
ATOM 609 C CA . LEU A 1 72 ? -19.557 -3.845 16.798 1.00 95.25 72 LEU A CA 1
ATOM 610 C C . LEU A 1 72 ? -20.710 -3.736 17.814 1.00 95.25 72 LEU A C 1
ATOM 612 O O . LEU A 1 72 ? -21.846 -4.053 17.482 1.00 95.25 72 LEU A O 1
ATOM 616 N N . VAL A 1 73 ? -20.430 -3.306 19.049 1.00 96.31 73 VAL A N 1
ATOM 617 C CA . VAL A 1 73 ? -21.459 -3.155 20.095 1.00 96.31 73 VAL A CA 1
ATOM 618 C C . VAL A 1 73 ? -22.434 -2.017 19.781 1.00 96.31 73 VAL A C 1
ATOM 620 O O . VAL A 1 73 ? -23.606 -2.126 20.128 1.00 96.31 73 VAL A O 1
ATOM 623 N N . PHE A 1 74 ? -21.965 -0.936 19.153 1.00 96.19 74 PHE A N 1
ATOM 624 C CA . PHE A 1 74 ? -22.775 0.254 18.864 1.00 96.19 74 PHE A CA 1
ATOM 625 C C . PHE A 1 74 ? -23.366 0.297 17.443 1.00 96.19 74 PHE A C 1
ATOM 627 O O . PHE A 1 74 ? -24.181 1.174 17.174 1.00 96.19 74 PHE A O 1
ATOM 634 N N . ASP A 1 75 ? -22.960 -0.604 16.545 1.00 89.75 75 ASP A N 1
ATOM 635 C CA . ASP A 1 75 ? -23.465 -0.719 15.162 1.00 89.75 75 ASP A CA 1
ATOM 636 C C . ASP A 1 75 ? -24.746 -1.584 15.045 1.00 89.75 75 ASP A C 1
ATOM 638 O O . ASP A 1 75 ? -25.236 -1.831 13.944 1.00 89.75 75 ASP A O 1
ATOM 642 N N . VAL A 1 76 ? -25.304 -2.047 16.175 1.00 72.56 76 VAL A N 1
ATOM 643 C CA . VAL A 1 76 ? -26.643 -2.674 16.289 1.00 72.56 76 VAL A CA 1
ATOM 644 C C . VAL A 1 76 ? -27.679 -1.627 16.680 1.00 72.56 76 VAL A C 1
ATOM 646 O O . VAL A 1 76 ? -28.767 -1.627 16.057 1.00 72.56 76 VAL A O 1
#

pLDDT: mean 88.5, std 4.72, range [67.38, 96.31]

Secondary structure (DSSP, 8-state):
-HHHHHHHHHHHS-EEETTEEEEEE-SSSTT-EEE-TT-TTTTSPP-SSSPP-S-------THHHHHHHHHHHH--

Foldseek 3Di:
DVVVVVVVCVQQPWDADPVHNQWTGHPPPPPPIDGNPVPPCPPPDDDPPDDDDDDPDDDDDPVVVVVVVVCVVPVD

Sequence (76 aa):
MPLTNFLITWVVRPKVDPARPHITRSYLLEGYERDHSLYPRRLTTFECGSEPVGEAMIQFHFQYYWYAIIFLVFDV

Radius of gyration: 20.58 Å; chains: 1; bounding box: 44×26×51 Å